Protein AF-A0A7L1H9I3-F1 (afdb_monomer_lite)

InterPro domains:
  IPR013087 Zinc finger C2H2-type [PF00096] (19-41)
  IPR013087 Zinc finger C2H2-type [PS00028] (21-41)
  IPR013087 Zinc finger C2H2-type [PS50157] (19-46)
  IPR013087 Zinc finger C2H2-type [SM00355] (19-41)
  IPR036236 Zinc finger C2H2 superfamily [SSF57667] (2-57)

Organism: NCBI:txid227226

Secondary structure (DSSP, 8-state):
---HHHHHHHHHHHT---EE-TTT--EESSHHHHHHHHHHHTTT---EE-TTT--EE-S----

Foldseek 3Di:
DQDPVNQLVVCVVVVDFPQADPVPRDTHSDPVVSVVVVVVVVVQFQFPQDPVPRDGHHPDPPD

Structure (mmCIF, N/CA/C/O backbone):
data_AF-A0A7L1H9I3-F1
#
_entry.id   AF-A0A7L1H9I3-F1
#
loop_
_atom_site.group_PDB
_atom_site.id
_atom_site.type_symbol
_atom_site.label_atom_id
_atom_site.label_alt_id
_atom_site.label_comp_id
_atom_site.label_asym_id
_atom_site.label_entity_id
_atom_site.label_seq_id
_atom_site.pdbx_PDB_ins_code
_atom_site.Cartn_x
_atom_site.Cartn_y
_atom_site.Cartn_z
_atom_site.occupancy
_atom_site.B_iso_or_equiv
_atom_site.auth_seq_id
_atom_site.auth_comp_id
_atom_site.auth_asym_id
_atom_site.auth_atom_id
_atom_site.pdbx_PDB_model_num
ATOM 1 N N . ARG A 1 1 ? -4.141 1.041 24.321 1.00 56.97 1 ARG A N 1
ATOM 2 C CA . ARG A 1 1 ? -3.665 0.986 22.914 1.00 56.97 1 ARG A CA 1
ATOM 3 C C . ARG A 1 1 ? -4.433 -0.122 22.207 1.00 56.97 1 ARG A C 1
ATOM 5 O O . ARG A 1 1 ? -4.308 -1.263 22.627 1.00 56.97 1 ARG A O 1
ATOM 12 N N . LEU A 1 2 ? -5.248 0.195 21.201 1.00 65.44 2 LEU A N 1
ATOM 13 C CA . LEU A 1 2 ? -5.847 -0.836 20.348 1.00 65.44 2 LEU A CA 1
ATOM 14 C C . LEU A 1 2 ? -4.724 -1.422 19.484 1.00 65.44 2 LEU A C 1
ATOM 16 O O . LEU A 1 2 ? -3.959 -0.676 18.875 1.00 65.44 2 LEU A O 1
ATOM 20 N N . SER A 1 3 ? -4.572 -2.744 19.505 1.00 81.88 3 SER A N 1
ATOM 21 C CA . SER A 1 3 ? -3.571 -3.439 18.692 1.00 81.88 3 SER A CA 1
ATOM 22 C C . SER A 1 3 ? -3.885 -3.247 17.205 1.00 81.88 3 SER A C 1
ATOM 24 O O . SER A 1 3 ? -5.053 -3.298 16.814 1.00 81.88 3 SER A O 1
ATOM 26 N N . SER A 1 4 ? -2.862 -3.082 16.360 1.00 77.31 4 SER A N 1
ATOM 27 C CA . SER A 1 4 ? -3.008 -3.023 14.895 1.00 77.31 4 SER A CA 1
ATOM 28 C C . SER A 1 4 ? -3.801 -4.215 14.337 1.00 77.31 4 SER A C 1
ATOM 30 O O . 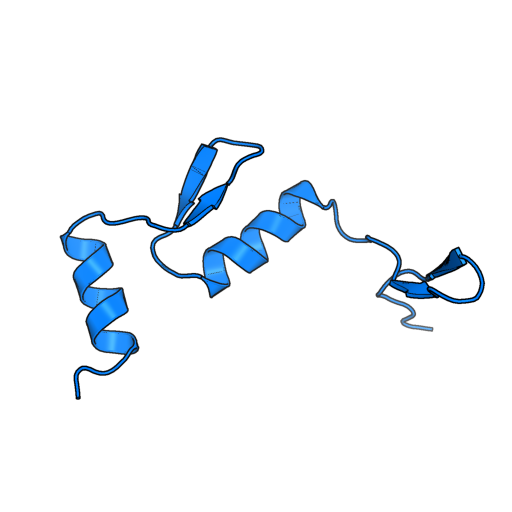SER A 1 4 ? -4.535 -4.076 13.357 1.00 77.31 4 SER A O 1
ATOM 32 N N . THR A 1 5 ? -3.733 -5.369 15.006 1.00 80.44 5 THR A N 1
ATOM 33 C CA . THR A 1 5 ? -4.527 -6.567 14.697 1.00 8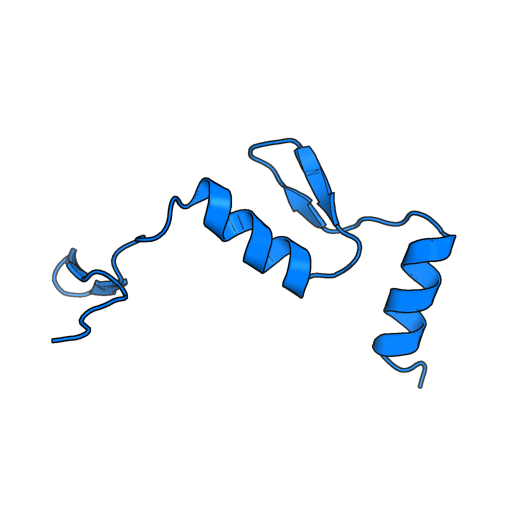0.44 5 THR A CA 1
ATOM 34 C C . THR A 1 5 ? -6.019 -6.364 14.966 1.00 80.44 5 THR A C 1
ATOM 36 O O . THR A 1 5 ? -6.859 -6.783 14.176 1.00 80.44 5 THR A O 1
ATOM 39 N N . LEU A 1 6 ? -6.373 -5.684 16.058 1.00 83.25 6 LEU A N 1
ATOM 40 C CA . LEU A 1 6 ? -7.769 -5.411 16.393 1.00 83.25 6 LEU A CA 1
ATOM 41 C C . LEU A 1 6 ? -8.369 -4.343 15.465 1.00 83.25 6 LEU A C 1
ATOM 43 O O . LEU A 1 6 ? -9.500 -4.489 15.013 1.00 83.25 6 LEU A O 1
ATOM 47 N N . ILE A 1 7 ? -7.591 -3.315 15.107 1.00 80.62 7 ILE A N 1
ATOM 48 C CA . ILE A 1 7 ? -8.020 -2.267 14.165 1.00 80.62 7 ILE A CA 1
ATOM 49 C C . ILE A 1 7 ? -8.288 -2.867 12.778 1.00 80.62 7 ILE A C 1
ATOM 51 O O . ILE A 1 7 ? -9.321 -2.607 12.165 1.00 80.62 7 ILE A O 1
ATOM 55 N N . THR A 1 8 ? -7.382 -3.712 12.280 1.00 78.44 8 THR A N 1
ATOM 56 C CA . THR A 1 8 ? -7.577 -4.405 10.993 1.00 78.44 8 THR A CA 1
ATOM 57 C C . THR A 1 8 ? -8.746 -5.388 11.031 1.00 78.44 8 THR A C 1
ATOM 59 O O . THR A 1 8 ? -9.506 -5.454 10.065 1.00 78.44 8 THR A O 1
ATOM 62 N N . HIS A 1 9 ? -8.946 -6.096 12.147 1.00 81.12 9 HIS A N 1
ATOM 63 C CA . HIS A 1 9 ? -10.124 -6.940 12.353 1.00 81.12 9 HIS A CA 1
ATOM 64 C C . HIS A 1 9 ? -11.430 -6.134 12.269 1.00 81.12 9 HIS A C 1
ATOM 66 O O . HIS A 1 9 ? -12.353 -6.539 11.564 1.00 81.12 9 HIS A O 1
ATOM 72 N N . GLN A 1 10 ? -11.505 -4.980 12.939 1.00 82.44 10 GLN A N 1
ATOM 73 C CA . GLN A 1 10 ? -12.694 -4.122 12.928 1.00 82.44 10 GLN A CA 1
ATOM 74 C C . GLN A 1 10 ? -13.004 -3.559 11.535 1.00 82.44 10 GLN A C 1
ATOM 76 O O . GLN A 1 10 ? -14.164 -3.547 11.130 1.00 82.44 10 GLN A O 1
ATOM 81 N N . ARG A 1 11 ? -11.983 -3.194 10.748 1.00 83.31 11 ARG A N 1
ATOM 82 C CA . ARG A 1 11 ? -12.170 -2.733 9.357 1.00 83.31 11 ARG A CA 1
ATOM 83 C C . ARG A 1 11 ? -12.864 -3.759 8.465 1.00 83.31 11 ARG A C 1
ATOM 85 O O . ARG A 1 11 ? -13.588 -3.375 7.552 1.00 83.31 11 ARG A O 1
ATOM 92 N N . ARG A 1 12 ? -12.678 -5.059 8.724 1.00 76.81 12 ARG A N 1
ATOM 93 C CA . ARG A 1 12 ? -13.373 -6.118 7.976 1.00 76.81 12 ARG A CA 1
ATOM 94 C C . ARG A 1 12 ? -14.881 -6.089 8.218 1.00 76.81 12 ARG A C 1
ATOM 96 O O . ARG A 1 12 ? -15.630 -6.345 7.284 1.00 76.81 12 ARG A O 1
ATOM 103 N N . HIS A 1 13 ? -15.308 -5.765 9.438 1.00 81.06 13 HIS A N 1
ATOM 104 C CA . HIS A 1 13 ? -16.728 -5.632 9.780 1.00 81.06 13 HIS A CA 1
ATOM 105 C C . HIS A 1 13 ? -17.331 -4.345 9.222 1.00 81.06 13 HIS A C 1
ATOM 107 O O . HIS A 1 13 ? -18.432 -4.371 8.690 1.00 81.06 13 HIS A O 1
ATOM 113 N 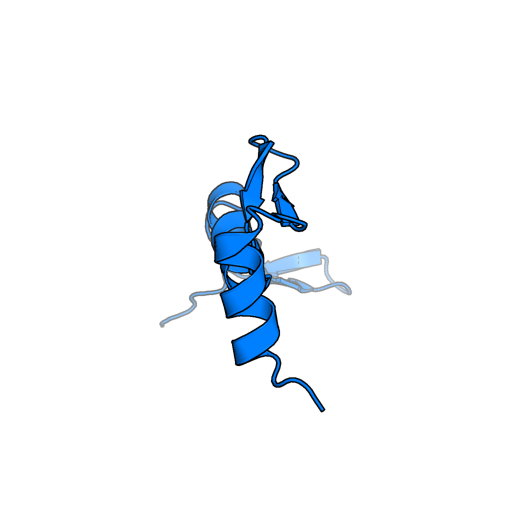N . ALA A 1 14 ? -16.589 -3.238 9.282 1.00 83.88 14 ALA A N 1
ATOM 114 C CA . ALA A 1 14 ? -17.037 -1.949 8.750 1.00 83.88 14 ALA A CA 1
ATOM 115 C C . ALA A 1 14 ? -17.008 -1.871 7.209 1.00 83.88 14 ALA A C 1
ATOM 117 O O . ALA A 1 14 ? -17.537 -0.932 6.624 1.00 83.88 14 ALA A O 1
ATOM 118 N N . GLY A 1 15 ? -16.351 -2.822 6.536 1.00 82.81 15 GLY A N 1
ATOM 119 C CA . GLY A 1 15 ? -16.152 -2.784 5.085 1.00 82.81 15 GLY A CA 1
ATOM 120 C C . GLY A 1 15 ? -15.168 -1.706 4.617 1.00 82.81 15 GLY A C 1
ATOM 121 O O . GLY A 1 15 ? -15.002 -1.511 3.412 1.00 82.81 15 GLY A O 1
ATOM 122 N N . GLU A 1 16 ? -14.480 -1.030 5.541 1.00 88.12 16 GLU A N 1
ATOM 123 C CA . GLU A 1 16 ? -13.504 0.007 5.226 1.00 88.12 16 GLU A CA 1
ATOM 124 C C . GLU A 1 16 ? -12.313 -0.574 4.457 1.00 88.12 16 GLU A C 1
ATOM 126 O O . GLU A 1 16 ? -11.608 -1.493 4.903 1.00 88.12 16 GLU A O 1
ATOM 131 N N . LYS A 1 17 ? -12.068 -0.007 3.276 1.00 89.62 17 LYS A N 1
ATOM 132 C CA . LYS A 1 17 ? -10.975 -0.389 2.380 1.00 89.62 17 LYS A CA 1
ATOM 133 C C . LYS A 1 17 ? -10.192 0.854 1.953 1.00 89.62 17 LYS A C 1
ATOM 135 O O . LYS A 1 17 ? -10.358 1.316 0.826 1.00 89.62 17 LYS A O 1
ATOM 140 N N . PRO A 1 18 ? -9.359 1.415 2.847 1.00 89.38 18 PRO A N 1
ATOM 141 C CA . PRO A 1 18 ? -8.657 2.669 2.583 1.00 89.38 18 PRO A CA 1
ATOM 142 C C . PRO A 1 18 ? -7.605 2.554 1.471 1.00 89.38 1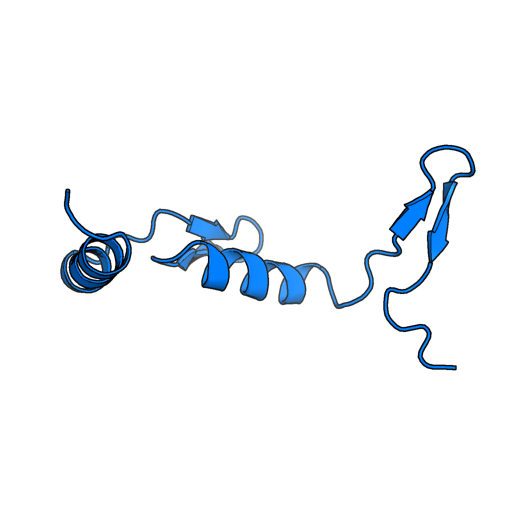8 PRO A C 1
ATOM 144 O O . PRO A 1 18 ? -7.201 3.567 0.911 1.00 89.38 18 PRO A O 1
ATOM 147 N N . TYR A 1 19 ? -7.161 1.343 1.124 1.00 93.50 19 TYR A N 1
ATOM 148 C CA . TYR A 1 19 ? -6.129 1.136 0.110 1.00 93.50 19 TYR A CA 1
ATOM 149 C C . TYR A 1 19 ? -6.762 0.730 -1.221 1.00 93.50 19 TYR A C 1
ATOM 151 O O . TYR A 1 19 ? -7.076 -0.443 -1.420 1.00 93.50 19 TYR A O 1
ATOM 159 N N . LYS A 1 20 ? -6.966 1.686 -2.131 1.00 95.44 20 LYS A N 1
ATOM 160 C CA . LYS A 1 20 ? -7.530 1.442 -3.466 1.00 95.44 20 LYS A CA 1
ATOM 161 C C . LYS A 1 20 ? -6.424 1.393 -4.519 1.00 95.44 20 LYS A C 1
ATOM 163 O O . LYS A 1 20 ? -5.598 2.295 -4.597 1.00 95.44 20 LYS A O 1
ATOM 168 N N . CYS A 1 21 ? -6.424 0.347 -5.338 1.00 93.56 21 CYS A N 1
ATOM 169 C CA . CYS A 1 21 ? -5.564 0.242 -6.507 1.00 93.56 21 CYS A CA 1
ATOM 170 C C . CYS A 1 21 ? -5.997 1.267 -7.566 1.00 93.56 21 CYS A C 1
ATOM 172 O O . CYS A 1 21 ? -7.170 1.254 -7.950 1.00 93.56 21 CYS A O 1
ATOM 174 N N . PRO A 1 22 ? -5.091 2.141 -8.036 1.00 90.56 22 PRO A N 1
ATOM 175 C CA . PRO A 1 22 ? -5.409 3.098 -9.091 1.00 90.56 22 PRO A CA 1
ATOM 176 C C . PRO A 1 22 ? -5.557 2.421 -10.461 1.00 90.56 22 PRO A C 1
ATOM 178 O O . PRO A 1 22 ? -6.366 2.873 -11.260 1.00 90.56 22 PRO A O 1
ATOM 181 N N . ASP A 1 23 ? -4.846 1.316 -10.702 1.00 89.88 23 ASP A N 1
ATOM 182 C CA . ASP A 1 23 ? -4.823 0.631 -11.999 1.00 89.88 23 ASP A CA 1
ATOM 183 C C . ASP A 1 23 ? -6.104 -0.166 -12.282 1.00 89.88 23 ASP A C 1
ATOM 185 O O . ASP A 1 23 ? -6.613 -0.157 -13.398 1.00 89.88 23 ASP A O 1
ATOM 189 N N . CYS A 1 24 ? -6.649 -0.863 -11.276 1.00 93.81 24 CYS A N 1
ATOM 190 C CA . CYS A 1 24 ? -7.835 -1.718 -11.444 1.00 93.81 24 CYS A CA 1
ATOM 191 C C . CYS A 1 24 ? -9.009 -1.378 -10.516 1.00 93.81 24 CYS A C 1
ATOM 193 O O . CYS A 1 24 ? -10.033 -2.058 -10.528 1.00 93.81 24 CYS A O 1
ATOM 195 N N . GLY A 1 25 ? -8.874 -0.365 -9.657 1.00 92.94 25 GLY A N 1
ATOM 196 C CA . GLY A 1 25 ? -9.928 0.063 -8.735 1.00 92.94 25 GLY A CA 1
ATOM 197 C C . GLY A 1 25 ? -10.177 -0.867 -7.540 1.00 92.94 25 GLY A C 1
ATOM 198 O O . GLY A 1 25 ? -11.006 -0.541 -6.687 1.00 92.94 25 GLY A O 1
ATOM 199 N N . LYS A 1 26 ? -9.471 -2.001 -7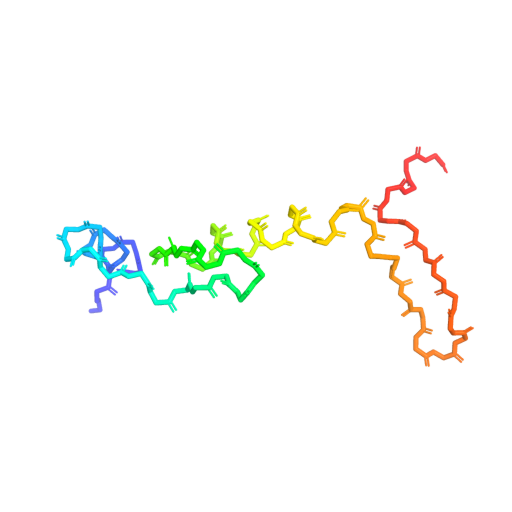.437 1.00 94.31 26 LYS A N 1
ATOM 200 C CA . LYS A 1 26 ? -9.635 -2.979 -6.351 1.00 94.31 26 LYS A CA 1
ATOM 201 C C . LYS A 1 26 ? -9.173 -2.401 -5.013 1.00 94.31 26 LYS A C 1
ATOM 203 O O . LYS A 1 26 ? -8.091 -1.830 -4.927 1.00 94.31 26 LYS A O 1
ATOM 208 N N . ALA A 1 27 ? -9.976 -2.561 -3.962 1.00 93.88 27 ALA A N 1
ATOM 209 C CA . ALA A 1 27 ? -9.702 -1.971 -2.653 1.00 93.88 27 ALA A CA 1
ATOM 210 C C . ALA A 1 27 ? -9.422 -3.022 -1.562 1.00 93.88 27 ALA A C 1
ATOM 212 O O . ALA A 1 27 ? -10.037 -4.094 -1.539 1.00 93.88 27 ALA A O 1
ATOM 213 N N . PHE A 1 28 ? -8.516 -2.693 -0.639 1.00 92.19 28 PHE A N 1
ATOM 214 C CA . PHE A 1 28 ? -8.008 -3.558 0.426 1.00 92.19 28 PHE A CA 1
ATOM 215 C C . PHE A 1 28 ? -8.131 -2.873 1.792 1.00 92.19 28 PHE A C 1
ATOM 217 O O . PHE A 1 28 ? -7.955 -1.661 1.921 1.00 92.19 28 PHE A O 1
ATOM 224 N N . SER A 1 29 ? -8.397 -3.663 2.835 1.00 90.50 29 SER A N 1
ATOM 225 C CA . SER A 1 29 ? -8.490 -3.182 4.225 1.00 90.50 29 SER A CA 1
ATOM 226 C C . SER A 1 29 ? -7.133 -3.126 4.940 1.00 90.50 29 SER A C 1
ATOM 228 O O . SER A 1 29 ? -6.987 -2.447 5.961 1.00 90.50 29 SER A O 1
ATOM 230 N N . VAL A 1 30 ? -6.132 -3.831 4.399 1.00 89.56 30 VAL A N 1
ATOM 231 C CA . VAL A 1 30 ? -4.799 -4.013 4.988 1.00 89.56 30 VAL A CA 1
ATOM 232 C C . VAL A 1 30 ? -3.723 -3.601 3.983 1.00 89.56 30 VAL A C 1
ATOM 234 O O . VAL A 1 30 ? -3.752 -4.032 2.830 1.00 89.56 30 VAL A O 1
ATOM 237 N N . GLY A 1 31 ? -2.753 -2.801 4.436 1.00 88.12 31 GLY A N 1
ATOM 238 C CA . GLY A 1 31 ? -1.694 -2.259 3.582 1.00 88.12 31 GLY A CA 1
ATOM 239 C C . GLY A 1 31 ? -0.774 -3.328 2.986 1.00 88.12 31 GLY A C 1
ATOM 240 O O . GLY A 1 31 ? -0.440 -3.249 1.811 1.00 88.12 31 GLY A O 1
ATOM 241 N N . SER A 1 32 ? -0.419 -4.375 3.739 1.00 89.12 32 SER A N 1
ATOM 242 C CA . SER A 1 32 ? 0.422 -5.470 3.221 1.00 89.12 32 SER A CA 1
ATOM 243 C C . SER A 1 32 ? -0.222 -6.195 2.034 1.00 89.12 32 SER A C 1
ATOM 245 O O . SER A 1 32 ? 0.456 -6.479 1.048 1.00 89.12 32 SER A O 1
ATOM 247 N N . ALA A 1 33 ? -1.537 -6.428 2.088 1.00 90.81 33 ALA A N 1
ATOM 248 C CA . ALA A 1 33 ? -2.293 -7.022 0.988 1.00 90.81 33 ALA A CA 1
ATOM 249 C C . ALA A 1 33 ? -2.333 -6.104 -0.245 1.00 90.81 33 ALA A C 1
ATOM 251 O O . ALA A 1 33 ? -2.188 -6.581 -1.368 1.00 90.81 33 ALA A O 1
ATOM 252 N N . PHE A 1 34 ? -2.470 -4.789 -0.042 1.00 93.50 34 PHE A N 1
ATOM 253 C CA . PHE A 1 34 ? -2.395 -3.801 -1.121 1.00 93.50 34 PHE A CA 1
ATOM 254 C C . PHE A 1 34 ? -1.015 -3.784 -1.797 1.00 93.50 34 PHE A C 1
ATOM 256 O O . PHE A 1 34 ? -0.938 -3.888 -3.018 1.00 93.50 34 PHE A O 1
ATOM 263 N N . ILE A 1 35 ? 0.071 -3.738 -1.019 1.00 88.88 35 ILE A N 1
ATOM 264 C CA . ILE A 1 35 ? 1.445 -3.750 -1.548 1.00 88.88 35 ILE A CA 1
ATOM 265 C C . ILE A 1 35 ? 1.728 -5.036 -2.328 1.00 88.88 35 ILE A C 1
ATOM 267 O O . ILE A 1 35 ? 2.325 -4.992 -3.402 1.00 88.88 35 ILE A O 1
ATOM 271 N N . GLN A 1 36 ? 1.287 -6.191 -1.822 1.00 88.81 36 GLN A N 1
ATOM 272 C CA . GLN A 1 36 ? 1.430 -7.448 -2.553 1.00 88.81 36 GLN A CA 1
ATOM 273 C C . GLN A 1 36 ? 0.629 -7.435 -3.858 1.00 88.81 36 GLN A C 1
ATOM 275 O O . GLN A 1 36 ? 1.134 -7.877 -4.886 1.00 88.81 36 GLN A O 1
ATOM 280 N N . HIS A 1 37 ? -0.586 -6.890 -3.838 1.00 91.25 37 HIS A N 1
ATOM 281 C CA . HIS A 1 37 ? -1.406 -6.761 -5.035 1.00 91.25 37 HIS A CA 1
ATOM 282 C C . HIS A 1 37 ? -0.780 -5.841 -6.091 1.00 91.25 37 HIS A C 1
ATOM 284 O O . HIS A 1 37 ? -0.813 -6.187 -7.268 1.00 91.25 37 HIS A O 1
ATOM 290 N N . GLN A 1 38 ? -0.158 -4.722 -5.705 1.00 87.75 38 GLN A N 1
ATOM 291 C CA . GLN A 1 38 ? 0.503 -3.827 -6.665 1.00 87.75 38 GLN A CA 1
ATOM 292 C C . GLN A 1 38 ? 1.595 -4.532 -7.485 1.00 87.75 38 GLN A C 1
ATOM 294 O O . GLN A 1 38 ? 1.829 -4.168 -8.634 1.00 87.75 38 GLN A O 1
ATOM 299 N N . ARG A 1 39 ? 2.213 -5.596 -6.953 1.00 85.25 39 ARG A N 1
ATOM 300 C CA . ARG A 1 39 ? 3.202 -6.400 -7.694 1.00 85.25 39 ARG A CA 1
ATOM 301 C C . ARG A 1 39 ? 2.608 -7.129 -8.900 1.00 85.25 39 ARG A C 1
ATOM 303 O O . ARG A 1 39 ? 3.339 -7.417 -9.839 1.00 85.25 39 ARG A O 1
ATOM 310 N N . VAL A 1 40 ? 1.301 -7.400 -8.886 1.00 85.88 40 VAL A N 1
ATOM 311 C CA . VAL A 1 40 ? 0.586 -8.008 -10.019 1.00 85.88 40 VAL A CA 1
ATOM 312 C C . VAL A 1 40 ? 0.531 -7.040 -11.201 1.00 85.88 40 VAL A C 1
ATOM 314 O O . VAL A 1 40 ? 0.697 -7.464 -12.337 1.00 85.88 40 VAL A O 1
ATOM 317 N N . HIS A 1 41 ? 0.358 -5.741 -10.936 1.00 83.81 41 HIS A N 1
ATOM 318 C CA . HIS A 1 41 ? 0.393 -4.698 -11.967 1.00 83.81 41 HIS A CA 1
ATOM 319 C C . HIS A 1 41 ? 1.817 -4.359 -12.397 1.00 83.81 41 HIS A C 1
ATOM 321 O O . HIS A 1 41 ? 2.067 -4.133 -13.574 1.00 83.81 41 HIS A O 1
ATOM 327 N N . ALA A 1 42 ? 2.764 -4.395 -11.457 1.00 74.31 42 ALA A N 1
ATOM 328 C CA . ALA A 1 42 ? 4.177 -4.198 -11.752 1.00 74.31 42 ALA A CA 1
ATOM 329 C C . ALA A 1 42 ? 4.821 -5.378 -12.508 1.00 74.31 42 ALA A C 1
ATOM 331 O O . ALA A 1 42 ? 5.998 -5.282 -12.843 1.00 74.31 42 ALA A O 1
ATOM 332 N N . GLY A 1 43 ? 4.086 -6.479 -12.744 1.00 62.97 43 GLY A N 1
ATOM 333 C CA . GLY A 1 43 ? 4.524 -7.606 -13.568 1.00 62.97 43 GLY A CA 1
ATOM 334 C C . GLY A 1 43 ? 5.937 -8.078 -13.230 1.00 62.97 43 GLY A C 1
ATOM 335 O O . GLY A 1 43 ? 6.801 -8.003 -14.086 1.00 62.97 43 GLY A O 1
ATOM 336 N N . THR A 1 44 ? 6.187 -8.469 -11.972 1.00 5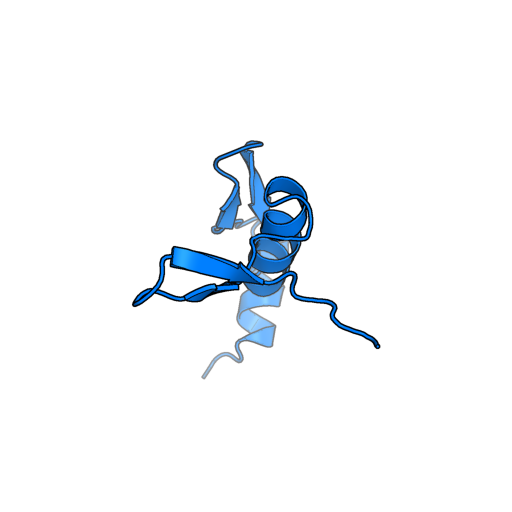7.62 44 THR A N 1
ATOM 337 C CA . THR A 1 44 ? 7.432 -9.083 -11.453 1.00 57.62 44 THR A CA 1
ATOM 338 C C . THR A 1 44 ? 8.682 -8.908 -12.328 1.00 57.62 44 THR A C 1
ATOM 340 O O . THR A 1 44 ? 9.179 -9.864 -12.909 1.00 57.62 44 THR A O 1
ATOM 343 N N . ALA A 1 45 ? 9.187 -7.681 -12.396 1.00 54.31 45 ALA A N 1
ATOM 344 C CA . ALA A 1 45 ? 10.599 -7.307 -12.458 1.00 54.31 45 ALA A CA 1
ATOM 345 C C . ALA A 1 45 ? 10.627 -5.823 -12.813 1.00 54.31 45 ALA A C 1
ATOM 347 O O . ALA A 1 45 ? 10.980 -5.456 -13.926 1.00 54.31 45 ALA A O 1
ATOM 348 N N . ALA A 1 46 ? 10.255 -4.947 -11.876 1.00 57.12 46 ALA A N 1
ATOM 349 C CA . ALA A 1 46 ? 10.847 -3.620 -11.932 1.00 57.12 46 ALA A CA 1
ATOM 350 C C . ALA A 1 46 ? 12.326 -3.854 -11.622 1.00 57.12 46 ALA A C 1
ATOM 352 O O . ALA A 1 46 ? 12.643 -4.274 -10.502 1.00 57.12 46 ALA A O 1
ATOM 353 N N . PRO A 1 47 ? 13.224 -3.717 -12.604 1.00 58.69 47 PRO A N 1
ATOM 354 C CA . PRO A 1 47 ? 14.617 -3.896 -12.306 1.00 58.69 47 PRO A CA 1
ATOM 355 C C . PRO A 1 47 ? 15.031 -2.841 -11.281 1.00 58.69 47 PRO A C 1
ATOM 357 O O . PRO A 1 47 ? 14.667 -1.673 -11.429 1.00 58.69 47 PRO A O 1
ATOM 360 N N . CYS A 1 48 ? 15.791 -3.230 -10.258 1.00 60.41 48 CYS A N 1
ATOM 361 C CA . CYS A 1 48 ? 16.441 -2.262 -9.384 1.00 60.41 48 CYS A CA 1
ATOM 362 C C . CYS A 1 48 ? 17.314 -1.382 -10.277 1.00 60.41 48 CYS A C 1
ATOM 364 O O . CYS A 1 48 ? 18.336 -1.841 -10.791 1.00 60.41 48 CYS A O 1
ATOM 366 N N . GLN A 1 49 ? 16.858 -0.159 -10.541 1.00 60.28 49 GLN A N 1
ATOM 367 C CA . GLN A 1 49 ? 17.582 0.769 -11.383 1.00 60.28 49 GLN A CA 1
ATOM 368 C C . GLN A 1 49 ? 18.585 1.507 -10.506 1.00 60.28 49 GLN A C 1
ATOM 370 O O . GLN A 1 49 ? 18.216 2.166 -9.535 1.00 60.28 49 GLN A O 1
ATOM 375 N N . CYS A 1 50 ? 19.869 1.388 -10.824 1.00 57.97 50 CYS A N 1
ATOM 376 C CA . CYS A 1 50 ? 20.884 2.185 -10.156 1.00 57.97 50 CYS A CA 1
ATOM 377 C C . CYS A 1 50 ? 20.685 3.661 -10.527 1.00 57.97 50 CYS A C 1
ATOM 379 O O . CYS A 1 50 ? 20.831 4.025 -11.692 1.00 57.97 50 CYS A O 1
ATOM 381 N N . GLY A 1 51 ? 20.406 4.521 -9.544 1.00 59.75 51 GLY A N 1
ATOM 382 C CA . GLY A 1 51 ? 20.195 5.960 -9.758 1.00 59.75 51 GLY A CA 1
ATOM 383 C C . GLY A 1 51 ? 21.429 6.734 -10.246 1.00 59.75 51 GLY A C 1
ATOM 384 O O . GLY A 1 51 ? 21.297 7.888 -10.631 1.00 59.75 51 GLY A O 1
ATOM 385 N N . VAL A 1 52 ? 22.616 6.112 -10.254 1.00 65.81 52 VAL A N 1
ATOM 386 C CA . VAL A 1 52 ? 23.869 6.725 -10.737 1.00 65.81 52 VAL A CA 1
ATOM 387 C C . VAL A 1 52 ? 24.181 6.333 -12.183 1.00 65.81 52 VAL A C 1
ATOM 389 O O . VAL A 1 52 ? 24.698 7.146 -12.939 1.00 65.81 52 VAL A O 1
ATOM 392 N N . CYS A 1 53 ? 23.872 5.098 -12.593 1.00 73.44 53 CYS A N 1
ATOM 393 C CA . CYS A 1 53 ? 24.239 4.592 -13.923 1.00 73.44 53 CYS A CA 1
ATOM 394 C C . CYS A 1 53 ? 23.056 4.121 -14.781 1.00 73.44 53 CYS A C 1
ATOM 396 O O . CYS A 1 53 ? 23.269 3.614 -15.879 1.00 73.44 53 CYS A O 1
ATOM 398 N N . GLY A 1 54 ? 21.818 4.249 -14.295 1.00 61.22 54 GLY A N 1
ATOM 399 C CA . GLY A 1 54 ? 20.589 3.939 -15.033 1.00 61.22 54 GLY A CA 1
ATOM 400 C C . GLY A 1 54 ? 20.376 2.457 -15.353 1.00 61.22 54 GLY A C 1
ATOM 401 O O . GLY A 1 54 ? 19.378 2.119 -15.985 1.00 61.22 54 GLY A O 1
ATOM 402 N N . LYS A 1 55 ? 21.287 1.571 -14.930 1.00 55.44 55 LYS A N 1
ATOM 403 C CA . LYS A 1 55 ? 21.227 0.133 -15.210 1.00 55.44 55 LYS A CA 1
ATOM 404 C C . LYS A 1 55 ? 20.198 -0.567 -14.346 1.00 55.44 55 LYS A C 1
ATOM 406 O O . LYS A 1 55 ? 20.109 -0.322 -13.146 1.00 55.44 55 LYS A O 1
ATOM 411 N N . SER A 1 56 ? 19.499 -1.484 -14.990 1.00 62.03 56 SER A N 1
ATOM 412 C CA . SER A 1 56 ? 18.345 -2.203 -14.490 1.00 62.03 56 SER A CA 1
ATOM 413 C C . SER A 1 56 ? 18.701 -3.666 -14.186 1.00 62.03 56 SER A C 1
ATOM 415 O O . SER A 1 56 ? 19.061 -4.398 -15.102 1.00 62.03 56 SER A O 1
ATOM 417 N N . PHE A 1 57 ? 18.575 -4.102 -12.923 1.00 60.62 57 PHE A N 1
ATOM 418 C CA . PHE A 1 57 ? 18.833 -5.489 -12.499 1.00 60.62 57 PHE A CA 1
ATOM 419 C C . PHE A 1 57 ? 17.552 -6.236 -12.090 1.00 60.62 57 PHE A C 1
ATOM 421 O O . PHE A 1 57 ? 16.818 -5.720 -11.244 1.00 60.62 57 PHE A O 1
ATOM 428 N N . PRO A 1 58 ? 17.270 -7.445 -12.617 1.00 60.12 58 PRO A N 1
ATOM 429 C CA . PRO A 1 58 ? 16.128 -8.240 -12.172 1.00 60.12 58 PRO A CA 1
ATOM 430 C C . PRO A 1 58 ? 16.314 -8.704 -10.719 1.00 60.12 58 PRO A C 1
ATOM 432 O O . PRO A 1 58 ? 17.406 -9.088 -10.309 1.00 60.12 58 PRO A O 1
ATOM 435 N N . ALA A 1 59 ? 15.232 -8.696 -9.938 1.00 62.41 59 ALA A N 1
ATOM 436 C CA . ALA A 1 59 ? 15.256 -9.019 -8.506 1.00 62.41 59 ALA A CA 1
ATOM 437 C C . ALA A 1 59 ? 15.494 -10.514 -8.187 1.00 62.41 59 ALA A C 1
ATOM 439 O O . ALA A 1 59 ? 15.561 -10.886 -7.019 1.00 62.41 59 ALA A O 1
ATOM 440 N N . SER A 1 60 ? 15.631 -11.370 -9.201 1.00 60.12 60 SER A N 1
ATOM 441 C CA . SER A 1 60 ? 15.918 -12.799 -9.056 1.00 60.12 60 SER A CA 1
ATOM 442 C C . SER A 1 60 ? 17.152 -13.192 -9.869 1.00 60.12 60 SER A C 1
ATOM 444 O O . SER A 1 60 ? 17.050 -13.884 -10.879 1.00 60.12 60 SER A O 1
ATOM 446 N N . ALA A 1 61 ? 18.329 -12.759 -9.426 1.00 54.00 61 ALA A N 1
ATOM 447 C CA . ALA A 1 61 ? 19.557 -13.479 -9.738 1.00 54.00 61 ALA A CA 1
ATOM 448 C C . ALA A 1 61 ? 19.712 -14.606 -8.703 1.00 54.00 61 ALA A C 1
ATOM 450 O O . ALA A 1 61 ? 20.422 -14.467 -7.711 1.00 54.00 61 ALA A O 1
ATOM 451 N N . SER A 1 62 ? 18.977 -15.704 -8.891 1.00 51.22 62 SER A N 1
ATOM 452 C CA . SER A 1 62 ? 19.436 -17.003 -8.394 1.00 51.22 62 SER A CA 1
ATOM 453 C C . SER A 1 62 ? 20.216 -17.655 -9.524 1.00 51.22 62 SER A C 1
ATOM 455 O O . SER A 1 62 ? 19.634 -18.416 -10.293 1.00 51.22 62 SER A O 1
ATOM 457 N N . LEU A 1 63 ? 21.485 -17.254 -9.649 1.00 43.22 63 LEU A N 1
ATOM 458 C CA . LEU A 1 63 ? 22.660 -18.011 -10.106 1.00 43.22 63 LEU A CA 1
ATOM 459 C C . LEU A 1 63 ? 23.846 -17.052 -10.247 1.00 43.22 63 LEU A C 1
ATOM 461 O O . LEU A 1 63 ? 23.693 -16.031 -10.953 1.00 43.22 63 LEU A O 1
#

Radius of gyration: 16.67 Å; chains: 1; bounding box: 41×25×38 Å

pLDDT: mean 76.81, std 14.47, range [43.22, 95.44]

Sequence (63 aa):
RLSSTLITHQRRHAGEKPYKCPDCGKAFSVGSAFIQHQRVHAGTAAPCQCGVCGKSFPASASL